Protein AF-A0A4Y9QPM0-F1 (afdb_monomer)

Structure (mmCIF, N/CA/C/O backbone):
data_AF-A0A4Y9QPM0-F1
#
_entry.id   AF-A0A4Y9QPM0-F1
#
loop_
_atom_site.group_PDB
_atom_site.id
_atom_site.type_symbol
_atom_site.label_atom_id
_atom_site.label_alt_id
_atom_site.label_comp_id
_atom_site.label_asym_id
_atom_site.label_entity_id
_atom_site.label_seq_id
_atom_site.pdbx_PDB_ins_code
_atom_site.Cartn_x
_atom_site.Cartn_y
_atom_site.Cartn_z
_atom_site.occupancy
_atom_site.B_iso_or_equiv
_atom_site.auth_seq_id
_atom_site.auth_comp_id
_atom_site.auth_asym_id
_atom_site.auth_atom_id
_atom_site.pdbx_PDB_model_num
ATOM 1 N N . MET A 1 1 ? 3.807 -18.406 -13.756 1.00 55.41 1 MET A N 1
ATOM 2 C CA . MET A 1 1 ? 3.196 -17.121 -14.166 1.00 55.41 1 MET A CA 1
ATOM 3 C C . MET A 1 1 ? 3.781 -15.926 -13.407 1.00 55.41 1 MET A C 1
ATOM 5 O O . MET A 1 1 ? 4.336 -15.048 -14.049 1.00 55.41 1 MET A O 1
ATOM 9 N N . TRP A 1 2 ? 3.787 -15.917 -12.065 1.00 55.25 2 TRP A N 1
ATOM 10 C CA . TRP A 1 2 ? 4.376 -14.812 -11.279 1.00 55.25 2 TRP A CA 1
ATOM 11 C C . TRP A 1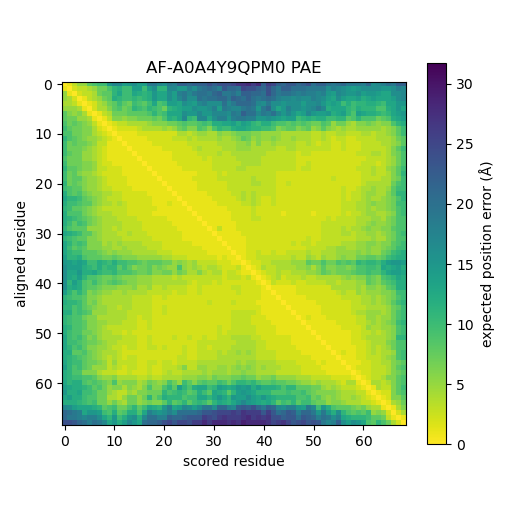 2 ? 5.867 -14.56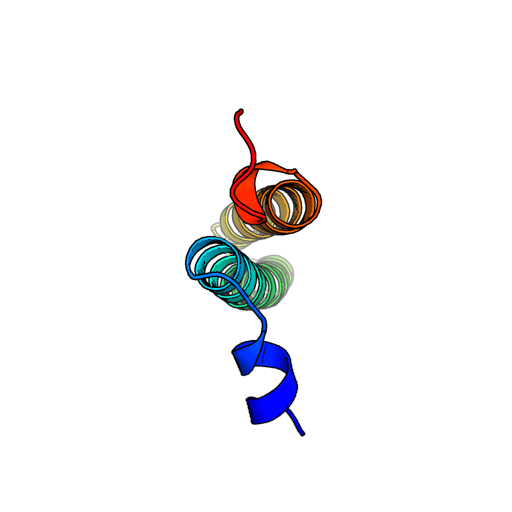1 -11.551 1.00 55.25 2 TRP A C 1
ATOM 13 O O . TRP A 1 2 ? 6.262 -13.423 -11.777 1.00 55.25 2 TRP A O 1
ATOM 23 N N . ARG A 1 3 ? 6.698 -15.613 -11.625 1.00 55.12 3 ARG A N 1
ATOM 24 C CA . ARG A 1 3 ? 8.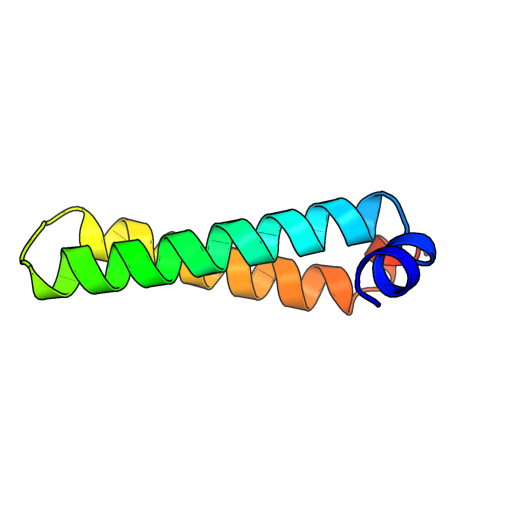143 -15.475 -11.914 1.00 55.12 3 ARG A CA 1
ATOM 25 C C . ARG A 1 3 ? 8.453 -14.716 -13.212 1.00 55.12 3 ARG A C 1
ATOM 27 O O . ARG A 1 3 ? 9.497 -14.083 -13.293 1.00 55.12 3 ARG A O 1
ATOM 34 N N . THR A 1 4 ? 7.576 -14.777 -14.211 1.00 59.69 4 THR A N 1
ATOM 35 C CA . THR A 1 4 ? 7.780 -14.112 -15.504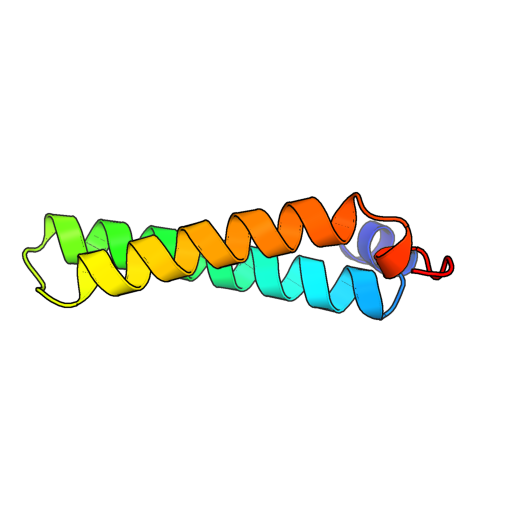 1.00 59.69 4 THR A CA 1
ATOM 36 C C . THR A 1 4 ? 7.503 -12.610 -15.416 1.00 59.69 4 THR A C 1
ATOM 38 O O . THR A 1 4 ? 8.224 -11.823 -16.015 1.00 59.69 4 THR A O 1
ATOM 41 N N . ILE A 1 5 ? 6.518 -12.209 -14.606 1.00 61.88 5 ILE A N 1
ATOM 42 C CA . ILE A 1 5 ? 6.118 -10.805 -14.415 1.00 61.88 5 ILE A CA 1
ATOM 43 C C . ILE A 1 5 ? 7.228 -10.024 -13.699 1.00 61.88 5 ILE A C 1
ATOM 45 O O . ILE A 1 5 ? 7.597 -8.933 -14.123 1.00 61.88 5 ILE A O 1
ATOM 49 N N . PHE A 1 6 ? 7.827 -10.611 -12.657 1.00 61.97 6 PHE A N 1
ATOM 50 C CA . PHE A 1 6 ? 8.898 -9.962 -11.891 1.00 61.97 6 PHE A CA 1
ATOM 51 C C . PHE A 1 6 ? 10.259 -9.948 -12.599 1.00 61.97 6 PHE A C 1
ATOM 53 O O . PHE A 1 6 ? 11.115 -9.152 -12.224 1.00 61.97 6 PHE A O 1
ATOM 60 N N . LYS A 1 7 ? 10.476 -10.791 -13.620 1.00 62.75 7 LYS A N 1
ATOM 61 C CA . LYS A 1 7 ? 11.743 -10.827 -14.377 1.00 62.75 7 LYS 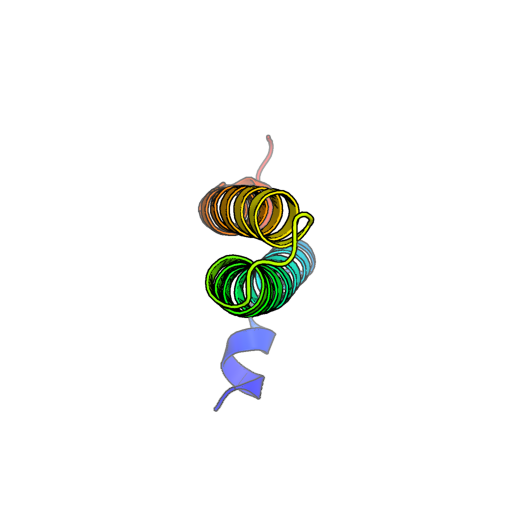A CA 1
ATOM 62 C C . LYS A 1 7 ? 11.992 -9.561 -15.201 1.00 62.75 7 LYS A C 1
ATOM 64 O O . LYS A 1 7 ? 13.147 -9.236 -15.444 1.00 62.75 7 LYS A O 1
ATOM 69 N N . ASN A 1 8 ? 10.933 -8.852 -15.588 1.00 68.31 8 ASN A N 1
ATOM 70 C CA . ASN A 1 8 ? 11.022 -7.631 -16.392 1.00 68.31 8 ASN A CA 1
ATOM 71 C C . ASN A 1 8 ? 11.041 -6.343 -15.552 1.00 68.31 8 ASN A C 1
ATOM 73 O O . ASN A 1 8 ? 11.113 -5.254 -16.117 1.00 68.31 8 ASN A O 1
ATOM 77 N N . LEU A 1 9 ? 10.954 -6.441 -14.221 1.00 77.19 9 LEU A N 1
ATOM 78 C CA . LEU A 1 9 ? 10.950 -5.268 -13.350 1.00 77.19 9 LEU A CA 1
ATOM 79 C C . LEU A 1 9 ? 12.375 -4.838 -13.007 1.00 77.19 9 LEU A C 1
ATOM 81 O O . LEU A 1 9 ? 13.217 -5.650 -12.620 1.00 77.19 9 LEU A O 1
ATOM 85 N N . THR A 1 10 ? 12.630 -3.533 -13.077 1.00 85.94 10 THR A N 1
ATOM 86 C CA . THR A 1 10 ? 13.892 -2.969 -12.593 1.00 85.94 10 THR A CA 1
ATOM 87 C C . THR A 1 10 ? 14.011 -3.155 -11.077 1.00 85.94 10 THR A C 1
ATOM 89 O O . THR A 1 10 ? 13.017 -3.292 -10.358 1.00 85.94 10 THR A O 1
ATOM 92 N N . ARG A 1 11 ? 15.237 -3.082 -10.542 1.00 85.12 11 ARG A N 1
ATOM 93 C CA . ARG A 1 11 ? 15.473 -3.170 -9.088 1.00 85.12 11 ARG A CA 1
ATOM 94 C C . ARG A 1 11 ? 14.645 -2.144 -8.298 1.00 85.12 11 ARG A C 1
ATOM 96 O O . ARG A 1 11 ? 14.157 -2.463 -7.218 1.00 85.12 11 ARG A O 1
ATOM 103 N N . ARG A 1 12 ? 14.449 -0.938 -8.851 1.00 85.88 12 ARG A N 1
ATOM 104 C CA . ARG A 1 12 ? 13.642 0.136 -8.243 1.00 85.88 12 ARG A CA 1
ATOM 105 C C . ARG A 1 12 ? 12.149 -0.189 -8.255 1.00 85.88 12 ARG A C 1
ATOM 107 O O . ARG A 1 12 ? 11.490 -0.035 -7.232 1.00 85.88 12 ARG A O 1
ATOM 114 N N . GLN A 1 13 ? 11.626 -0.698 -9.371 1.00 87.19 13 GLN A N 1
ATOM 115 C CA . GLN A 1 13 ? 10.236 -1.161 -9.444 1.00 87.19 13 GLN A CA 1
ATOM 116 C C . GLN A 1 13 ? 9.976 -2.306 -8.471 1.00 87.19 13 GLN A C 1
ATOM 118 O O . GLN A 1 13 ? 8.949 -2.326 -7.804 1.00 87.19 13 GLN A O 1
ATOM 123 N N . LEU A 1 14 ? 10.927 -3.227 -8.326 1.00 89.56 14 LEU A N 1
ATOM 124 C CA . LEU A 1 14 ? 10.797 -4.349 -7.406 1.00 89.56 14 LEU A CA 1
ATOM 125 C C . LEU A 1 14 ? 10.722 -3.895 -5.938 1.00 89.56 14 LEU A C 1
ATOM 127 O O . LEU A 1 14 ? 9.960 -4.470 -5.164 1.00 89.56 14 LEU A O 1
ATOM 131 N N . ILE A 1 15 ? 11.454 -2.840 -5.560 1.00 90.06 15 ILE A N 1
ATOM 132 C CA . ILE A 1 15 ? 11.338 -2.210 -4.233 1.00 90.06 15 ILE A CA 1
ATOM 133 C C . ILE A 1 15 ? 9.947 -1.600 -4.041 1.00 90.06 15 ILE A C 1
ATOM 135 O O . ILE A 1 15 ? 9.320 -1.843 -3.016 1.00 90.06 15 ILE A O 1
ATOM 139 N N . LEU A 1 16 ? 9.440 -0.859 -5.026 1.00 91.12 16 LEU A N 1
ATOM 140 C CA . LEU A 1 16 ? 8.120 -0.232 -4.938 1.00 91.12 16 LEU A CA 1
ATOM 141 C C . LEU A 1 16 ? 6.985 -1.261 -4.898 1.00 91.12 16 LEU A C 1
ATOM 143 O O . LEU A 1 16 ? 6.040 -1.094 -4.138 1.00 91.12 16 LEU A O 1
ATOM 147 N N . VAL A 1 17 ? 7.091 -2.363 -5.645 1.00 90.81 17 VAL A N 1
ATOM 148 C CA . VAL A 1 17 ? 6.112 -3.456 -5.555 1.00 90.81 17 VAL A CA 1
ATOM 149 C C . VAL A 1 17 ? 6.160 -4.117 -4.178 1.00 90.81 17 VAL A C 1
ATOM 151 O O . VAL A 1 17 ? 5.114 -4.389 -3.598 1.00 90.81 17 VAL A O 1
ATOM 154 N N . ARG A 1 18 ? 7.350 -4.334 -3.602 1.00 92.00 18 ARG A N 1
ATOM 155 C CA . ARG A 1 18 ? 7.468 -4.823 -2.217 1.00 92.00 18 ARG A CA 1
ATOM 156 C C . ARG A 1 18 ? 6.849 -3.848 -1.217 1.00 92.00 18 ARG A C 1
ATOM 158 O O . ARG A 1 18 ? 6.142 -4.292 -0.319 1.00 92.00 18 ARG A O 1
ATOM 165 N N . LEU A 1 19 ? 7.067 -2.546 -1.406 1.00 92.94 19 LEU A N 1
ATOM 166 C CA . LEU A 1 19 ? 6.453 -1.505 -0.587 1.00 92.94 19 LEU A CA 1
ATOM 167 C C . LEU A 1 19 ? 4.925 -1.555 -0.686 1.00 92.94 19 LEU A C 1
ATOM 169 O O . LEU A 1 19 ? 4.265 -1.491 0.342 1.00 92.94 19 LEU A O 1
ATOM 173 N N . LEU A 1 20 ? 4.369 -1.742 -1.887 1.00 93.62 20 LEU A N 1
ATOM 174 C CA . LEU A 1 20 ? 2.925 -1.890 -2.088 1.00 93.62 20 LEU A CA 1
ATOM 175 C C . LEU A 1 20 ? 2.355 -3.144 -1.427 1.00 93.62 20 LEU A C 1
ATOM 177 O O . LEU A 1 20 ? 1.251 -3.119 -0.890 1.00 93.62 20 LEU A O 1
ATOM 181 N N . LEU A 1 21 ? 3.085 -4.257 -1.455 1.00 93.12 21 LEU A N 1
ATOM 182 C CA . LEU A 1 21 ? 2.655 -5.471 -0.762 1.00 93.12 21 LEU A CA 1
ATOM 183 C C . LEU A 1 21 ? 2.633 -5.255 0.759 1.00 93.12 21 LEU A C 1
ATOM 185 O O . LEU A 1 21 ? 1.670 -5.643 1.416 1.00 93.12 21 LEU A O 1
ATOM 189 N N . MET A 1 22 ? 3.655 -4.588 1.303 1.00 93.06 22 MET A N 1
ATOM 190 C CA . MET A 1 22 ? 3.732 -4.239 2.726 1.00 93.06 22 MET A CA 1
ATOM 191 C C . MET A 1 22 ? 2.695 -3.190 3.140 1.00 93.06 22 MET A C 1
ATOM 193 O O . MET A 1 22 ? 2.137 -3.266 4.231 1.00 93.06 22 MET A O 1
ATOM 197 N N . SER A 1 23 ? 2.410 -2.206 2.290 1.00 93.75 23 SER A N 1
ATOM 198 C CA . SER A 1 23 ? 1.409 -1.187 2.593 1.00 93.75 23 SER A CA 1
ATOM 199 C C . SER A 1 23 ? 0.002 -1.775 2.579 1.00 93.75 23 SER A C 1
ATOM 201 O O . SER A 1 23 ? -0.796 -1.440 3.447 1.00 93.75 23 SER A O 1
ATOM 203 N N . ASN A 1 24 ? -0.297 -2.712 1.673 1.00 93.56 24 ASN A N 1
ATOM 204 C CA . ASN A 1 24 ? -1.578 -3.420 1.669 1.00 93.56 24 ASN A CA 1
ATOM 205 C C . ASN A 1 24 ? -1.787 -4.252 2.938 1.00 93.56 24 ASN A C 1
ATOM 207 O O . ASN A 1 24 ? -2.870 -4.202 3.520 1.00 93.56 24 ASN A O 1
ATOM 211 N N . SER A 1 25 ? -0.765 -4.969 3.416 1.00 93.62 25 SER A N 1
ATOM 212 C CA . SER A 1 25 ? -0.885 -5.685 4.690 1.00 93.62 25 SER A CA 1
ATOM 213 C C . SER A 1 25 ? -1.052 -4.724 5.871 1.00 93.62 25 SER A C 1
ATOM 215 O O . SER A 1 25 ? -1.880 -4.984 6.742 1.00 93.62 25 SER A O 1
ATOM 217 N N . ALA A 1 26 ? -0.352 -3.584 5.875 1.00 93.06 26 ALA A N 1
ATOM 218 C CA . ALA A 1 26 ? -0.527 -2.545 6.889 1.00 93.06 26 ALA A CA 1
ATOM 219 C C . ALA A 1 26 ? -1.943 -1.941 6.873 1.00 93.06 26 ALA A C 1
ATOM 221 O O . ALA A 1 26 ? -2.535 -1.773 7.931 1.00 93.06 26 ALA A O 1
ATOM 222 N N . VAL A 1 27 ? -2.533 -1.674 5.704 1.00 94.81 27 VAL A N 1
ATOM 223 C CA . VAL A 1 27 ? -3.918 -1.178 5.608 1.00 94.81 27 VAL A CA 1
ATOM 224 C C . VAL A 1 27 ? -4.908 -2.200 6.167 1.00 94.81 27 VAL A C 1
ATOM 226 O O . VAL A 1 27 ? -5.772 -1.831 6.960 1.00 94.81 27 VAL A O 1
ATOM 229 N N . LEU A 1 28 ? -4.768 -3.480 5.804 1.00 94.31 28 LEU A N 1
ATOM 230 C CA . LEU A 1 28 ? -5.644 -4.548 6.298 1.00 94.31 28 LEU A CA 1
ATOM 231 C C . LEU A 1 28 ? -5.551 -4.704 7.821 1.00 94.31 28 LEU A C 1
ATOM 233 O O . LEU A 1 28 ? -6.576 -4.754 8.502 1.00 94.31 28 LEU A O 1
ATOM 237 N N . LEU A 1 29 ? -4.332 -4.726 8.366 1.00 93.56 29 LEU A N 1
ATOM 238 C CA . LEU A 1 29 ? -4.108 -4.800 9.811 1.00 93.56 29 LEU A CA 1
ATOM 239 C C . LEU A 1 29 ? -4.604 -3.542 10.531 1.00 93.56 29 LEU A C 1
ATOM 241 O O . LEU A 1 29 ? -5.205 -3.642 11.596 1.00 93.56 29 LEU A O 1
ATOM 245 N N . GLY A 1 30 ? -4.404 -2.365 9.941 1.00 93.75 30 GLY A N 1
ATOM 246 C CA . GLY A 1 30 ? -4.859 -1.093 10.497 1.00 93.75 30 GLY A CA 1
ATOM 247 C C . GLY A 1 30 ? -6.378 -1.026 10.558 1.00 93.75 30 GLY A C 1
ATOM 248 O O . GLY A 1 30 ? -6.933 -0.609 11.570 1.00 93.75 30 GLY A O 1
ATOM 249 N N . ALA A 1 31 ? -7.058 -1.521 9.520 1.00 94.12 31 ALA A N 1
ATOM 250 C CA . ALA A 1 31 ? -8.514 -1.591 9.472 1.00 94.12 31 ALA A CA 1
ATOM 251 C C . ALA A 1 31 ? -9.041 -2.564 10.527 1.00 94.12 31 ALA A C 1
ATOM 253 O O . ALA A 1 31 ? -9.929 -2.212 11.300 1.00 94.12 31 ALA A O 1
ATOM 254 N N . TYR A 1 32 ? -8.436 -3.751 10.615 1.00 94.69 32 TYR A N 1
ATOM 255 C CA . TYR A 1 32 ? -8.760 -4.738 11.639 1.00 94.69 32 TYR A CA 1
ATOM 256 C C . TYR A 1 32 ? -8.592 -4.168 13.056 1.00 94.69 32 TYR A C 1
ATOM 258 O O . TYR A 1 32 ? -9.489 -4.283 13.888 1.00 94.69 32 TYR A O 1
ATOM 266 N N . PHE A 1 33 ? -7.473 -3.501 13.338 1.00 94.56 33 PHE A N 1
ATOM 267 C CA . PHE A 1 33 ? -7.220 -2.881 14.637 1.00 94.56 33 PHE A CA 1
ATOM 268 C C . PHE A 1 33 ? -8.150 -1.704 14.933 1.00 94.56 33 PHE A C 1
ATOM 270 O O . PHE A 1 33 ? -8.598 -1.580 16.071 1.00 94.56 33 PHE A O 1
ATOM 277 N N . LYS A 1 34 ? -8.493 -0.886 13.931 1.00 92.62 34 LYS A N 1
ATOM 278 C CA . LYS A 1 34 ? -9.443 0.223 14.084 1.00 92.62 34 LYS A CA 1
ATOM 279 C C . LYS A 1 34 ? -10.843 -0.284 14.440 1.00 92.62 34 LYS A C 1
ATOM 281 O O . LYS A 1 34 ? -11.458 0.255 15.352 1.00 92.62 34 LYS A O 1
ATOM 286 N N . ILE A 1 35 ? -11.317 -1.342 13.776 1.00 94.94 35 ILE A N 1
ATOM 287 C CA . ILE A 1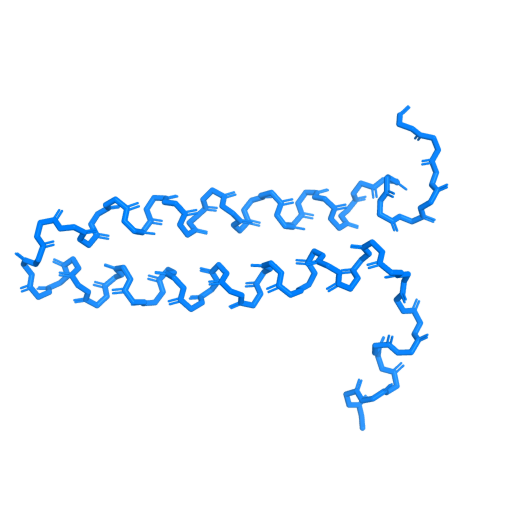 35 ? -12.625 -1.957 14.065 1.00 94.94 35 ILE A CA 1
ATOM 288 C C . ILE A 1 35 ? -12.640 -2.594 15.464 1.00 94.94 35 ILE A C 1
ATOM 290 O O . ILE A 1 35 ? -13.640 -2.501 16.166 1.00 94.94 35 ILE A O 1
ATOM 294 N N . ASN A 1 36 ? -11.519 -3.170 15.904 1.00 95.38 36 ASN A N 1
ATOM 295 C CA . ASN A 1 36 ? -11.378 -3.765 17.238 1.00 95.38 36 ASN A CA 1
ATOM 296 C C . ASN A 1 36 ? -11.072 -2.752 18.360 1.00 95.38 36 ASN A C 1
ATOM 298 O O . ASN A 1 36 ? -10.741 -3.159 19.472 1.00 95.38 36 ASN A O 1
ATOM 302 N N . GLY A 1 37 ? -11.148 -1.444 18.092 1.00 91.69 37 GLY A N 1
ATOM 303 C CA . GLY A 1 37 ? -10.976 -0.402 19.109 1.00 91.69 37 GLY A CA 1
ATOM 304 C C . GLY A 1 37 ? -9.538 -0.197 19.597 1.00 91.69 37 GLY A C 1
ATOM 305 O O . GLY A 1 37 ? -9.330 0.413 20.643 1.00 91.69 37 GLY A O 1
ATOM 306 N N . ASN A 1 38 ? -8.530 -0.688 18.870 1.00 92.94 38 ASN A N 1
ATOM 307 C CA . ASN A 1 38 ? -7.133 -0.444 19.221 1.00 92.94 38 ASN A CA 1
ATOM 308 C C . ASN A 1 38 ? -6.744 0.999 18.834 1.00 92.94 38 ASN A C 1
ATOM 310 O O . ASN A 1 38 ? -6.839 1.350 17.651 1.00 92.94 38 ASN A O 1
ATOM 314 N N . PRO A 1 39 ? -6.247 1.822 19.779 1.00 87.19 39 PRO A N 1
ATOM 315 C CA . PRO A 1 39 ? -5.918 3.228 19.529 1.00 87.19 39 PRO A CA 1
ATOM 316 C C . PRO A 1 39 ? -4.830 3.422 18.460 1.00 87.19 39 PRO A C 1
ATOM 318 O O . PRO A 1 39 ? -4.798 4.447 17.786 1.00 87.19 39 PRO A O 1
ATOM 321 N N . ASN A 1 40 ? -3.975 2.420 18.237 1.00 90.88 40 ASN A N 1
ATOM 322 C CA . ASN A 1 40 ? -2.917 2.478 17.225 1.00 90.88 40 ASN A CA 1
ATOM 323 C C . ASN A 1 40 ? -3.401 2.095 15.815 1.00 90.88 40 ASN A C 1
ATOM 325 O O . ASN A 1 40 ? -2.659 2.263 14.844 1.00 90.88 40 ASN A O 1
ATOM 329 N N . GLY A 1 41 ? -4.627 1.573 15.677 1.00 90.50 41 GLY A N 1
ATOM 330 C CA . GLY A 1 41 ? -5.168 1.114 14.396 1.00 90.50 41 GLY A CA 1
ATOM 331 C C . GLY A 1 41 ? -5.305 2.238 13.369 1.00 90.50 41 GLY A C 1
ATOM 332 O O . GLY A 1 41 ? -4.982 2.050 12.198 1.00 90.50 41 GLY A O 1
ATOM 333 N N . GLU A 1 42 ? -5.705 3.431 13.811 1.00 92.94 42 GLU A N 1
ATOM 334 C CA . GLU A 1 42 ? -5.842 4.607 12.948 1.00 92.94 42 GLU A CA 1
ATOM 335 C C . GLU A 1 42 ? -4.499 5.083 12.388 1.00 92.94 42 GLU A C 1
ATOM 337 O O . GLU A 1 42 ? -4.374 5.292 11.181 1.00 92.94 42 GLU A O 1
ATOM 342 N N . MET A 1 43 ? -3.471 5.169 13.234 1.00 93.19 43 MET A N 1
ATOM 343 C CA . MET A 1 43 ? -2.130 5.568 12.807 1.00 93.19 43 MET A CA 1
ATOM 344 C C . MET A 1 43 ? -1.550 4.578 11.789 1.00 93.19 43 MET A C 1
ATOM 346 O O . MET A 1 43 ? -1.016 4.986 10.757 1.00 93.19 43 MET A O 1
ATOM 350 N N . LEU A 1 44 ? -1.708 3.273 12.036 1.00 93.81 44 LEU A N 1
ATOM 351 C CA . LEU A 1 44 ? -1.242 2.228 11.123 1.00 93.81 44 LEU A CA 1
ATOM 352 C C . LEU A 1 44 ? -1.971 2.284 9.768 1.00 93.81 44 LEU A C 1
ATOM 354 O O . LEU A 1 44 ? -1.349 2.115 8.720 1.00 93.81 44 LEU A O 1
ATOM 358 N N . LEU A 1 45 ? -3.274 2.568 9.784 1.00 93.19 45 LEU A N 1
ATOM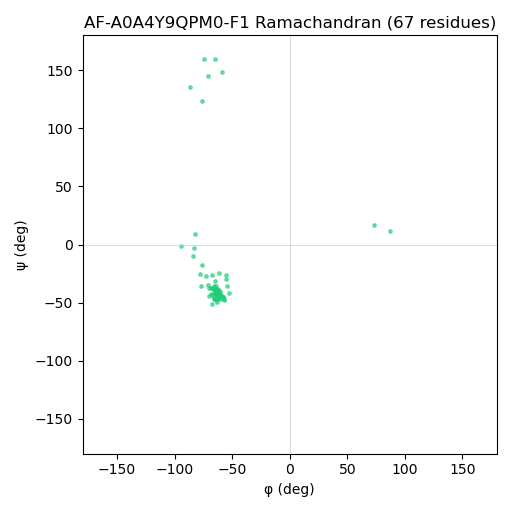 359 C CA . LEU A 1 45 ? -4.096 2.686 8.583 1.00 93.19 45 LEU A CA 1
ATOM 360 C C . LEU A 1 45 ? -3.716 3.920 7.749 1.00 93.19 45 LEU A C 1
ATOM 362 O O . LEU A 1 45 ? -3.560 3.801 6.534 1.00 93.19 45 LEU A O 1
ATOM 366 N N . ILE A 1 46 ? -3.475 5.071 8.385 1.00 94.44 46 ILE A N 1
ATOM 367 C CA . ILE A 1 46 ? -2.991 6.289 7.710 1.00 94.44 46 ILE A CA 1
ATOM 368 C C . ILE A 1 46 ? -1.627 6.042 7.052 1.00 94.44 46 ILE A C 1
ATOM 370 O O . ILE A 1 46 ?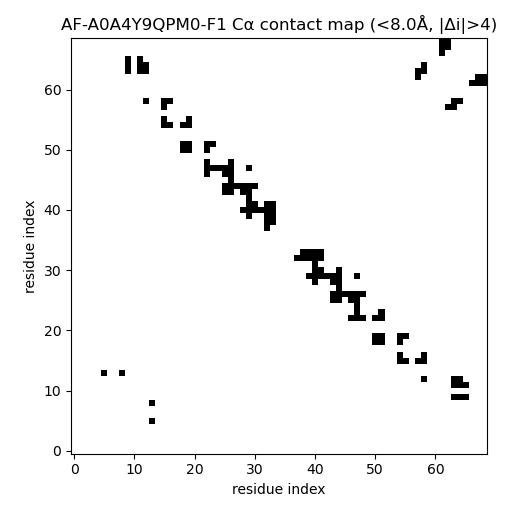 -1.444 6.358 5.874 1.00 94.44 46 ILE A O 1
ATOM 374 N N . ILE A 1 47 ? -0.683 5.430 7.778 1.00 94.00 47 ILE A N 1
ATOM 375 C CA . ILE A 1 47 ? 0.646 5.092 7.244 1.00 94.00 47 ILE A CA 1
ATOM 376 C C . ILE A 1 47 ? 0.516 4.126 6.063 1.00 94.00 47 ILE A C 1
ATOM 378 O O . ILE A 1 47 ? 1.134 4.337 5.020 1.00 94.00 47 ILE A O 1
ATOM 382 N N . GLY A 1 48 ? -0.315 3.091 6.195 1.00 93.62 48 GLY A N 1
ATOM 383 C CA . GLY A 1 48 ? -0.570 2.130 5.127 1.00 93.62 48 GLY A CA 1
ATOM 384 C C . GLY A 1 48 ? -1.100 2.797 3.856 1.00 93.62 48 GLY A C 1
ATOM 385 O O . GLY A 1 48 ? -0.601 2.519 2.766 1.00 93.62 48 GLY A O 1
ATOM 386 N N . ILE A 1 49 ? -2.056 3.720 3.983 1.00 94.12 49 ILE A N 1
ATOM 387 C CA . ILE A 1 49 ? -2.618 4.465 2.847 1.00 94.12 49 ILE A CA 1
ATOM 388 C C . ILE A 1 49 ? -1.550 5.351 2.193 1.00 94.12 49 ILE A C 1
ATOM 390 O O . ILE A 1 49 ? -1.385 5.299 0.974 1.00 94.12 49 ILE A O 1
ATOM 394 N N . LEU A 1 50 ? -0.781 6.111 2.980 1.00 95.50 50 LEU A N 1
ATOM 395 C CA . LEU A 1 50 ? 0.302 6.964 2.471 1.00 95.50 50 LEU A CA 1
ATOM 396 C C . LEU A 1 50 ? 1.343 6.161 1.683 1.00 95.50 50 LEU A C 1
ATOM 398 O O . LEU A 1 50 ? 1.706 6.534 0.567 1.00 95.50 50 LEU A O 1
ATOM 402 N N . LEU A 1 51 ? 1.791 5.028 2.227 1.00 93.88 51 LEU A N 1
ATOM 403 C CA . LEU A 1 51 ? 2.741 4.148 1.547 1.00 93.88 51 LEU A CA 1
ATOM 404 C C . LEU A 1 51 ? 2.152 3.535 0.269 1.00 93.88 51 LEU A C 1
ATOM 406 O O . LEU A 1 51 ? 2.887 3.312 -0.693 1.00 93.88 51 LEU A O 1
ATOM 410 N N . ASN A 1 52 ? 0.837 3.297 0.227 1.00 93.31 52 ASN A N 1
ATOM 411 C CA . ASN A 1 52 ? 0.139 2.867 -0.984 1.00 93.31 52 ASN A CA 1
ATOM 412 C C . ASN A 1 52 ? 0.217 3.940 -2.080 1.00 93.31 52 ASN A C 1
ATOM 414 O O . ASN A 1 52 ? 0.660 3.651 -3.191 1.00 93.31 52 ASN A O 1
ATOM 418 N N . PHE A 1 53 ? -0.101 5.195 -1.749 1.00 93.50 53 PHE A N 1
ATOM 419 C CA . PHE A 1 53 ? 0.028 6.316 -2.685 1.00 93.50 53 PHE A CA 1
ATOM 420 C C . PHE A 1 53 ? 1.462 6.483 -3.199 1.00 93.50 53 PHE A C 1
ATOM 422 O O . PHE A 1 53 ? 1.668 6.606 -4.407 1.00 93.50 53 PHE A O 1
ATOM 429 N N . ILE A 1 54 ? 2.458 6.417 -2.310 1.00 92.00 54 ILE A N 1
ATOM 430 C CA . ILE A 1 54 ? 3.879 6.514 -2.680 1.00 92.00 54 ILE A CA 1
ATOM 431 C C . ILE A 1 54 ? 4.285 5.363 -3.605 1.00 92.00 54 ILE A C 1
ATOM 433 O O . ILE A 1 54 ? 4.961 5.586 -4.608 1.00 92.00 54 ILE A O 1
ATOM 437 N N . GLY A 1 55 ? 3.865 4.134 -3.301 1.00 90.25 55 GLY A N 1
ATOM 438 C CA . GLY A 1 55 ? 4.170 2.964 -4.119 1.00 90.25 55 GLY A CA 1
ATOM 439 C C . GLY A 1 55 ? 3.569 3.054 -5.524 1.00 90.25 55 GLY A C 1
ATOM 440 O O . GLY A 1 55 ? 4.268 2.792 -6.504 1.00 90.25 55 GLY A O 1
ATOM 441 N N . VAL A 1 56 ? 2.306 3.482 -5.640 1.00 90.62 56 VAL A N 1
ATOM 442 C CA . VAL A 1 56 ? 1.621 3.645 -6.933 1.00 90.62 56 VAL A CA 1
ATOM 443 C C . VAL A 1 56 ? 2.255 4.775 -7.740 1.00 90.62 56 VAL A C 1
ATOM 445 O O . VAL A 1 56 ? 2.638 4.562 -8.890 1.00 90.62 56 VAL A O 1
ATOM 448 N N . PHE A 1 57 ? 2.425 5.954 -7.137 1.00 90.94 57 PHE A N 1
ATOM 449 C CA . PHE A 1 57 ? 3.019 7.109 -7.809 1.00 90.94 57 PHE A CA 1
ATOM 450 C C . PHE A 1 57 ? 4.474 6.846 -8.213 1.00 90.94 57 PHE A C 1
ATOM 452 O O . PHE A 1 57 ? 4.904 7.184 -9.313 1.00 90.94 57 PHE A O 1
ATOM 459 N N . GLY A 1 58 ? 5.239 6.170 -7.354 1.00 87.44 58 GLY A N 1
ATOM 460 C CA . GLY A 1 58 ? 6.607 5.766 -7.651 1.00 87.44 58 GLY A CA 1
ATOM 461 C C . GLY A 1 58 ? 6.690 4.829 -8.856 1.00 87.44 58 GLY A C 1
ATOM 462 O O . GLY A 1 58 ? 7.586 4.990 -9.685 1.00 87.44 58 GLY A O 1
ATOM 463 N N . LEU A 1 59 ? 5.764 3.871 -8.989 1.00 87.50 59 LEU A N 1
ATOM 464 C CA . LEU A 1 59 ? 5.747 2.926 -10.114 1.00 87.50 59 LEU A CA 1
ATOM 465 C C . LEU A 1 59 ? 5.345 3.580 -11.436 1.00 87.50 59 LEU A C 1
ATOM 467 O O . LEU A 1 59 ? 5.863 3.195 -12.487 1.00 87.50 59 LEU A O 1
ATOM 471 N N . THR A 1 60 ? 4.444 4.560 -11.404 1.00 85.12 60 THR A N 1
ATOM 472 C CA . THR A 1 60 ? 4.031 5.294 -12.607 1.00 85.12 60 THR A CA 1
ATOM 473 C C . THR A 1 60 ? 5.068 6.334 -13.032 1.00 85.12 60 THR A C 1
ATOM 475 O O . THR A 1 60 ? 5.186 6.626 -14.224 1.00 85.12 60 THR A O 1
ATOM 478 N N . ASN A 1 61 ? 5.880 6.835 -12.097 1.00 84.19 61 ASN A N 1
ATOM 479 C CA . ASN A 1 61 ? 6.932 7.808 -12.369 1.00 84.19 61 ASN A CA 1
ATOM 480 C C . ASN A 1 61 ? 8.123 7.198 -13.151 1.00 84.19 61 ASN A C 1
ATOM 482 O O . ASN A 1 61 ? 8.532 6.049 -12.941 1.00 84.19 61 ASN A O 1
ATOM 486 N N . LYS A 1 62 ? 8.729 8.005 -14.036 1.00 76.94 62 LYS A N 1
ATOM 487 C CA . LYS A 1 62 ? 9.938 7.692 -14.824 1.00 76.94 62 LYS A CA 1
ATOM 488 C C . LYS A 1 62 ? 11.124 7.281 -13.950 1.00 76.94 62 LYS A C 1
ATOM 490 O O . LYS A 1 62 ? 11.949 6.480 -14.393 1.00 76.94 62 LYS A O 1
ATOM 495 N N . TRP A 1 63 ? 11.158 7.742 -12.699 1.00 77.38 63 TRP A N 1
ATOM 496 C CA . TRP A 1 63 ? 12.168 7.363 -11.710 1.00 77.38 63 TRP A CA 1
ATOM 497 C C . TRP A 1 63 ? 12.312 5.843 -11.531 1.00 77.38 63 TRP A C 1
ATOM 499 O O . TRP A 1 63 ? 13.433 5.321 -11.460 1.00 77.38 63 TRP A O 1
ATOM 509 N N . SER A 1 64 ? 11.193 5.108 -11.501 1.00 76.56 64 SER A N 1
ATOM 510 C CA . SER A 1 64 ? 11.214 3.647 -11.339 1.00 76.56 64 SER A CA 1
ATOM 511 C C . SER A 1 64 ? 11.704 2.925 -12.596 1.00 76.56 64 SER A C 1
ATOM 513 O O . SER A 1 64 ? 12.307 1.854 -12.505 1.00 76.56 64 SER A O 1
ATOM 515 N N . LYS A 1 65 ? 11.516 3.535 -13.769 1.00 77.44 65 LYS A N 1
ATOM 516 C CA . LYS A 1 65 ? 11.959 3.023 -15.075 1.00 77.44 65 LYS A CA 1
ATOM 517 C C . LYS A 1 65 ? 13.425 3.349 -15.385 1.00 77.44 65 LYS A C 1
ATOM 519 O O . LYS A 1 65 ? 13.930 2.901 -16.406 1.00 77.44 65 LYS A O 1
ATOM 524 N N . GLY A 1 66 ? 14.111 4.088 -14.508 1.00 66.81 66 GLY A N 1
ATOM 525 C CA . GLY A 1 66 ? 15.511 4.480 -14.693 1.00 66.81 66 GLY A CA 1
ATOM 526 C C . GLY A 1 66 ? 15.712 5.778 -15.481 1.00 66.81 66 GLY A C 1
ATOM 527 O O . GLY A 1 66 ? 16.841 6.067 -15.859 1.00 66.81 66 GLY A O 1
ATOM 528 N N . GLY A 1 67 ? 14.653 6.561 -15.717 1.00 59.09 67 GLY A N 1
ATOM 529 C CA . GLY A 1 67 ? 14.777 7.905 -16.289 1.00 59.09 67 GLY A CA 1
ATOM 530 C C . GLY A 1 67 ? 15.321 8.925 -15.274 1.00 59.09 67 GLY A C 1
ATOM 531 O O . GLY A 1 67 ? 15.236 8.666 -14.065 1.00 59.09 67 GLY A O 1
ATOM 532 N N . PRO A 1 68 ? 15.873 10.067 -15.737 1.00 54.03 68 PRO A N 1
ATOM 533 C CA . PRO A 1 68 ? 16.227 11.174 -14.851 1.00 54.03 68 PRO A CA 1
ATOM 534 C C . PRO A 1 68 ? 14.983 11.666 -14.095 1.00 54.03 68 PRO A C 1
ATOM 536 O O . PRO A 1 68 ? 13.860 11.520 -14.593 1.00 54.03 68 PRO A O 1
ATOM 539 N N . LEU A 1 69 ? 15.217 12.156 -12.872 1.00 56.22 69 LEU A N 1
ATOM 540 C CA . LEU A 1 69 ? 14.206 12.772 -12.004 1.00 56.22 69 LEU A CA 1
ATOM 541 C C . LEU A 1 69 ? 13.540 13.962 -12.700 1.00 56.22 69 LEU A C 1
ATOM 543 O O . LEU A 1 69 ? 14.282 14.748 -13.328 1.00 56.22 69 LEU A O 1
#

Mean predicted aligned error: 6.13 Å

Organism: NCBI:txid2562278

Foldseek 3Di:
DVVVVCVPFDPLLVVLVVLLVVLVVLLVQLVVCVVVVNPCSVVSNVVSVVSNVVSVVSNVDCVRVVDDD

Radius of gyration: 14.6 Å; Cα contacts (8 Å, |Δi|>4): 75; chains: 1; bounding box: 29×30×36 Å

Secondary structure (DSSP, 8-state):
-HHHHHHTS-HHHHHHHHHHHHHHHHHHHHHHHHHTT-TTHHHHHHHHHHHHHHHHHHHHSTTTTT---

Nearest PDB structures (foldseek):
  7sat-assembly1_D  TM=9.585E-01  e=2.198E-01  Porphyromonas gingivalis ATCC 33277
  6h2f-assembly1_J  TM=9.131E-01  e=5.134E+00  Aeromonas hydrophila subsp. hydrophila AL09-71
  7nsu-assembly1_D  TM=7.645E-01  e=4.010E+00  Escherichia coli

pLDDT: mean 85.16, std 12.68, range [54.03, 95.5]

Solvent-accessible surface area (backbone atoms only — not comparable to full-atom values): 3609 Å² total; per-residue (Å²): 114,71,73,64,63,60,67,77,48,44,78,56,33,50,50,31,53,51,42,33,55,53,14,52,52,33,31,54,51,10,49,53,29,42,77,70,68,39,85,63,10,57,59,40,27,53,52,12,50,53,41,35,54,50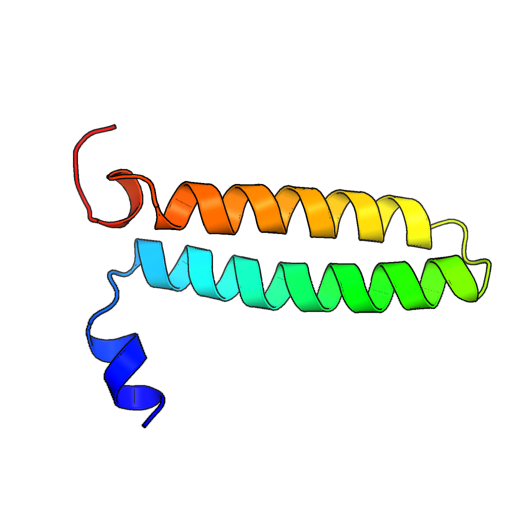,21,53,52,43,60,75,34,52,59,29,77,72,44,80,127

Sequence (69 aa):
MWRTIFKNLTRRQLILVRLLLMSNSAVLLGAYFKINGNPNGEMLLIIGILLNFIGVFGLTNKWSKGGPL